Protein AF-A0A969WIR8-F1 (afdb_monomer)

Structure (mmCIF, N/CA/C/O backbone):
data_AF-A0A969WIR8-F1
#
_entry.id   AF-A0A969WIR8-F1
#
loop_
_atom_site.group_PDB
_atom_site.id
_atom_site.type_symbol
_atom_site.label_atom_id
_atom_site.label_alt_id
_atom_site.label_comp_id
_atom_site.label_asym_id
_atom_site.label_entity_id
_atom_site.label_seq_id
_atom_site.pdbx_PDB_ins_code
_atom_site.Cartn_x
_atom_site.Cartn_y
_atom_site.Cartn_z
_atom_site.occupancy
_atom_site.B_iso_or_equiv
_atom_site.auth_seq_id
_atom_site.auth_comp_id
_atom_site.auth_asym_id
_atom_site.auth_atom_id
_atom_site.pdbx_PDB_model_num
ATOM 1 N N . HIS A 1 1 ? 2.393 8.791 1.309 1.00 85.69 1 HIS A N 1
ATOM 2 C CA . HIS A 1 1 ? 1.625 7.700 1.920 1.00 85.69 1 HIS A CA 1
ATOM 3 C C . HIS A 1 1 ? 0.335 7.559 1.134 1.00 85.69 1 HIS A C 1
ATOM 5 O O . HIS A 1 1 ? -0.190 8.581 0.715 1.00 85.69 1 HIS A O 1
ATOM 11 N N . ASN A 1 2 ? -0.112 6.345 0.825 1.00 91.12 2 ASN A N 1
ATOM 12 C CA . ASN A 1 2 ? -1.286 6.126 -0.030 1.00 91.12 2 ASN A CA 1
ATOM 13 C C . ASN A 1 2 ? -1.937 4.773 0.275 1.00 91.12 2 ASN A C 1
ATOM 15 O O . ASN A 1 2 ? -1.289 3.880 0.815 1.00 91.12 2 ASN A O 1
ATOM 19 N N . THR A 1 3 ? -3.175 4.590 -0.171 1.00 94.44 3 THR A N 1
ATOM 20 C CA . THR A 1 3 ? -3.808 3.273 -0.280 1.00 94.44 3 THR A CA 1
ATOM 21 C C . THR A 1 3 ? -4.211 3.067 -1.734 1.00 94.44 3 THR A C 1
ATOM 23 O O . THR A 1 3 ? -4.996 3.840 -2.279 1.00 94.44 3 THR A O 1
ATOM 26 N N . LEU A 1 4 ? -3.624 2.061 -2.379 1.00 94.06 4 LEU A N 1
ATOM 27 C CA . LEU A 1 4 ? -3.939 1.637 -3.739 1.00 94.06 4 LEU A CA 1
ATOM 28 C C . LEU A 1 4 ? -4.683 0.309 -3.629 1.00 94.06 4 LEU A C 1
ATOM 30 O O . LEU A 1 4 ? -4.111 -0.670 -3.144 1.00 94.06 4 LEU A O 1
ATOM 34 N N . ALA A 1 5 ? -5.961 0.301 -3.999 1.00 93.69 5 ALA A N 1
ATOM 35 C CA . ALA A 1 5 ? -6.828 -0.844 -3.783 1.00 93.69 5 ALA A CA 1
ATOM 36 C C . ALA A 1 5 ? -7.790 -1.087 -4.950 1.00 93.69 5 ALA A C 1
ATOM 38 O O . ALA A 1 5 ? -8.203 -0.150 -5.632 1.00 93.69 5 ALA A O 1
ATOM 39 N N . ASP A 1 6 ? -8.161 -2.356 -5.135 1.00 89.06 6 ASP A N 1
ATOM 40 C CA . ASP A 1 6 ? -9.328 -2.791 -5.916 1.00 89.06 6 ASP A CA 1
ATOM 41 C C . ASP A 1 6 ? -9.350 -2.312 -7.384 1.00 89.06 6 ASP A C 1
ATOM 43 O O . ASP A 1 6 ? -10.395 -1.946 -7.930 1.00 89.06 6 ASP A O 1
ATOM 47 N N . ASP A 1 7 ? -8.201 -2.357 -8.072 1.00 82.25 7 ASP A N 1
ATOM 48 C CA . ASP A 1 7 ? -8.158 -2.083 -9.515 1.00 82.25 7 ASP A CA 1
ATOM 49 C C . ASP A 1 7 ? -8.877 -3.193 -10.300 1.00 82.25 7 ASP A C 1
ATOM 51 O O . ASP A 1 7 ? -8.514 -4.370 -10.271 1.00 82.25 7 ASP A O 1
ATOM 55 N N . THR A 1 8 ? -9.910 -2.807 -11.046 1.00 79.81 8 THR A N 1
ATOM 56 C CA . THR A 1 8 ? -10.736 -3.727 -11.846 1.00 79.81 8 THR A CA 1
ATOM 57 C C . THR A 1 8 ? -10.323 -3.778 -13.318 1.00 79.81 8 THR A C 1
ATOM 59 O O . THR A 1 8 ? -10.959 -4.465 -14.123 1.00 79.81 8 THR A O 1
ATOM 62 N N . GLN A 1 9 ? -9.262 -3.063 -13.701 1.00 80.12 9 GLN A N 1
ATOM 63 C CA . GLN A 1 9 ? -8.794 -3.004 -15.082 1.00 80.12 9 GLN A CA 1
ATOM 64 C C . GLN A 1 9 ? -8.071 -4.282 -15.529 1.00 80.12 9 GLN A C 1
ATOM 66 O O . GLN A 1 9 ? -7.663 -5.142 -14.743 1.00 80.12 9 GLN A O 1
ATOM 71 N N . SER A 1 10 ? -7.882 -4.415 -16.847 1.00 70.81 10 SER A N 1
ATOM 72 C CA . SER A 1 10 ? -7.111 -5.522 -17.412 1.00 70.81 10 SER A CA 1
ATOM 73 C C . SER A 1 10 ? -5.678 -5.489 -16.877 1.00 70.81 10 SER A C 1
ATOM 75 O O . SER A 1 10 ? -5.004 -4.476 -17.029 1.00 70.81 10 SER A O 1
ATOM 77 N N . GLN A 1 11 ? -5.212 -6.620 -16.337 1.00 76.88 11 GLN A N 1
ATOM 78 C CA . GLN A 1 11 ? -3.942 -6.824 -15.613 1.00 76.88 11 GLN A CA 1
ATOM 79 C C . GLN A 1 11 ? -3.954 -6.502 -14.112 1.00 76.88 11 GLN A C 1
ATOM 81 O O . GLN A 1 11 ? -2.985 -6.902 -13.467 1.00 76.88 11 GLN A O 1
ATOM 86 N N . ASN A 1 12 ? -5.001 -5.857 -13.570 1.00 87.56 12 ASN A N 1
ATOM 87 C CA . ASN A 1 12 ? -5.172 -5.529 -12.144 1.00 87.56 12 ASN A CA 1
ATOM 88 C C . ASN A 1 12 ? -3.827 -5.179 -11.472 1.00 87.56 12 ASN A C 1
ATOM 90 O O . ASN A 1 12 ? -3.257 -5.972 -10.711 1.00 87.56 12 ASN A O 1
ATOM 94 N N . THR A 1 13 ? -3.258 -4.049 -11.897 1.00 87.88 13 THR A N 1
ATOM 95 C CA . THR A 1 13 ? -1.917 -3.604 -11.502 1.00 87.88 13 THR A CA 1
ATOM 96 C C . THR A 1 13 ? -2.033 -2.292 -10.750 1.00 87.88 13 THR A C 1
ATOM 98 O O . THR A 1 13 ? -2.471 -1.304 -11.327 1.00 87.88 13 THR A O 1
ATOM 101 N N . ALA A 1 14 ? -1.604 -2.270 -9.490 1.00 89.25 14 ALA A N 1
ATOM 102 C CA . ALA A 1 14 ? -1.762 -1.094 -8.639 1.00 89.25 14 ALA A CA 1
ATOM 103 C C . ALA A 1 14 ? -0.875 0.074 -9.087 1.00 89.25 14 ALA A C 1
ATOM 105 O O . ALA A 1 14 ? -1.323 1.214 -9.181 1.00 89.25 14 ALA A O 1
ATOM 106 N N . LEU A 1 15 ? 0.402 -0.214 -9.361 1.00 86.69 15 LEU A N 1
ATOM 107 C CA . LEU A 1 15 ? 1.375 0.778 -9.793 1.00 86.69 15 LEU A CA 1
ATOM 108 C C . LEU A 1 15 ? 2.174 0.256 -10.982 1.00 86.69 15 LEU A C 1
ATOM 110 O O . LEU A 1 15 ? 2.850 -0.770 -10.901 1.00 86.69 15 LEU A O 1
ATOM 114 N N . TYR A 1 16 ? 2.120 1.007 -12.079 1.00 85.12 16 TYR A N 1
ATOM 115 C CA . TYR A 1 16 ? 2.908 0.770 -13.279 1.00 85.12 16 TYR A CA 1
ATOM 116 C C . TYR A 1 16 ? 3.874 1.936 -13.485 1.00 85.12 16 TYR A C 1
ATOM 118 O O . TYR A 1 16 ? 3.453 3.071 -13.700 1.00 85.12 16 TYR A O 1
ATOM 126 N N . TYR A 1 17 ? 5.168 1.648 -13.403 1.00 78.94 17 TYR A N 1
ATOM 127 C CA . TYR A 1 17 ? 6.230 2.612 -13.637 1.00 78.94 17 TYR A CA 1
ATOM 128 C C . TYR A 1 17 ? 6.978 2.254 -14.919 1.00 78.94 17 TYR A C 1
ATOM 130 O O . TYR A 1 17 ? 7.533 1.162 -15.050 1.00 78.94 17 TYR A O 1
ATOM 138 N N . ASP A 1 18 ? 6.971 3.187 -15.864 1.00 78.88 18 ASP A N 1
ATOM 139 C CA . ASP A 1 18 ? 7.599 3.068 -17.174 1.00 78.88 18 ASP A CA 1
ATOM 140 C C . ASP A 1 18 ? 8.363 4.360 -17.428 1.00 78.88 18 ASP A C 1
ATOM 142 O O . ASP A 1 18 ? 7.789 5.450 -17.428 1.00 78.88 18 ASP A O 1
ATOM 146 N N . GLY A 1 19 ? 9.677 4.240 -17.543 1.00 68.38 19 GLY A N 1
ATOM 147 C CA . GLY A 1 19 ? 10.575 5.361 -17.748 1.00 68.38 19 GLY A CA 1
ATOM 148 C C . GLY A 1 19 ? 11.649 4.959 -18.740 1.00 68.38 19 GLY A C 1
ATOM 149 O O . GLY A 1 19 ? 12.018 3.788 -18.846 1.00 68.38 19 GLY A O 1
ATOM 150 N N . THR A 1 20 ? 12.109 5.933 -19.516 1.00 64.69 20 THR A N 1
ATOM 151 C CA . THR A 1 20 ? 12.983 5.697 -20.673 1.00 64.69 20 THR A CA 1
ATOM 152 C C . THR A 1 20 ? 14.369 6.311 -20.506 1.00 64.69 20 THR A C 1
ATOM 154 O O . THR A 1 20 ? 15.200 6.170 -21.403 1.00 64.69 20 THR A O 1
ATOM 157 N N . SER A 1 21 ? 14.614 7.023 -19.400 1.00 67.81 21 SER A N 1
ATOM 158 C CA . SER A 1 21 ? 15.830 7.805 -19.184 1.00 67.81 21 SER A CA 1
ATOM 159 C C . SER A 1 21 ? 16.593 7.340 -17.946 1.00 67.81 21 SER A C 1
ATOM 161 O O . SER A 1 21 ? 16.016 7.042 -16.899 1.00 67.81 21 SER A O 1
ATOM 163 N N . ALA A 1 22 ? 17.922 7.329 -18.051 1.00 65.06 22 ALA A N 1
ATOM 164 C CA . ALA A 1 22 ? 18.796 7.168 -16.897 1.00 65.06 22 ALA A CA 1
ATOM 165 C C . ALA A 1 22 ? 18.686 8.414 -16.001 1.00 65.06 22 ALA A C 1
ATOM 167 O O . ALA A 1 22 ? 18.952 9.524 -16.463 1.00 65.06 22 ALA A O 1
ATOM 168 N N . GLY A 1 23 ? 18.295 8.221 -14.739 1.00 64.88 23 GLY A N 1
ATOM 169 C CA . GLY A 1 23 ? 18.111 9.294 -13.752 1.00 64.88 23 GLY A CA 1
ATOM 170 C C . GLY A 1 23 ? 16.662 9.572 -13.344 1.00 64.88 23 GLY A C 1
ATOM 171 O O . GLY A 1 23 ? 16.451 10.390 -12.454 1.00 64.88 23 GLY A O 1
ATOM 172 N N . ASP A 1 24 ? 15.674 8.897 -13.940 1.00 71.19 24 ASP A N 1
ATOM 173 C CA . ASP A 1 24 ? 14.314 8.933 -13.402 1.00 71.19 24 ASP A CA 1
ATOM 174 C C . ASP A 1 24 ? 14.285 8.164 -12.064 1.00 71.19 24 ASP A C 1
ATOM 176 O O . ASP A 1 24 ? 14.683 6.995 -12.011 1.00 71.19 24 ASP A O 1
ATOM 180 N N . GLU A 1 25 ? 13.827 8.821 -10.994 1.00 74.69 25 GLU A N 1
ATOM 181 C CA . GLU A 1 25 ? 13.675 8.227 -9.660 1.00 74.69 25 GLU A CA 1
ATOM 182 C C . GLU A 1 25 ? 12.199 8.190 -9.245 1.00 74.69 25 GLU A C 1
ATOM 184 O O . GLU A 1 25 ? 11.511 9.213 -9.238 1.00 74.69 25 GLU A O 1
ATOM 189 N N . LEU A 1 26 ? 11.709 7.008 -8.871 1.00 75.88 26 LEU A N 1
ATOM 190 C CA . LEU A 1 26 ? 10.399 6.830 -8.248 1.00 75.88 26 LEU A CA 1
ATOM 191 C C . LEU A 1 26 ? 10.578 6.560 -6.754 1.00 75.88 26 LEU A C 1
ATOM 193 O O . LEU A 1 26 ? 11.193 5.565 -6.392 1.00 75.88 26 LEU A O 1
ATOM 197 N N . PHE A 1 27 ? 9.982 7.383 -5.892 1.00 78.12 27 PHE A N 1
ATOM 198 C CA . PHE A 1 27 ? 9.933 7.137 -4.449 1.00 78.12 27 PHE A CA 1
ATOM 199 C C . PHE A 1 27 ? 8.526 6.719 -4.026 1.00 78.12 27 PHE A C 1
ATOM 201 O O . PHE A 1 27 ? 7.562 7.458 -4.223 1.00 78.12 27 PHE A O 1
ATOM 208 N N . ILE A 1 28 ? 8.417 5.545 -3.411 1.00 81.06 28 ILE A N 1
ATOM 209 C CA . ILE A 1 28 ? 7.187 4.996 -2.844 1.00 81.06 28 ILE A CA 1
ATOM 210 C C . ILE A 1 28 ? 7.423 4.798 -1.345 1.00 81.06 28 ILE A C 1
ATOM 212 O O . ILE A 1 28 ? 8.412 4.205 -0.931 1.00 81.06 28 ILE A O 1
ATOM 216 N N . GLY A 1 29 ? 6.527 5.307 -0.510 1.00 83.12 29 GLY A N 1
ATOM 217 C CA . GLY A 1 29 ? 6.680 5.245 0.942 1.00 83.12 29 GLY A CA 1
ATOM 218 C C . GLY A 1 29 ? 5.333 5.140 1.639 1.00 83.12 29 GLY A C 1
ATOM 219 O O . GLY A 1 29 ? 4.386 5.806 1.201 1.00 83.12 29 GLY A O 1
ATOM 220 N N . ASN A 1 30 ? 5.249 4.346 2.712 1.00 87.38 30 ASN A N 1
ATOM 221 C CA . ASN A 1 30 ? 4.061 4.234 3.574 1.00 87.38 30 ASN A CA 1
ATOM 222 C C . ASN A 1 30 ? 2.787 4.019 2.747 1.00 87.38 30 ASN A C 1
ATOM 224 O O . ASN A 1 30 ? 1.884 4.857 2.734 1.00 87.38 30 ASN A O 1
ATOM 228 N N . THR A 1 31 ? 2.780 2.964 1.930 1.00 90.94 31 THR A N 1
ATOM 229 C CA . THR A 1 31 ? 1.697 2.705 0.972 1.00 90.94 31 THR A CA 1
ATOM 230 C C . THR A 1 31 ? 1.138 1.296 1.122 1.00 90.94 31 THR A C 1
ATOM 232 O O . THR A 1 31 ? 1.897 0.325 1.116 1.00 90.94 31 THR A O 1
ATOM 235 N N . ILE A 1 32 ? -0.189 1.192 1.219 1.00 94.94 32 ILE A N 1
ATOM 236 C CA . ILE A 1 32 ? -0.907 -0.083 1.149 1.00 94.94 32 ILE A CA 1
ATOM 237 C C . ILE A 1 32 ? -1.217 -0.403 -0.315 1.00 94.94 32 ILE A C 1
ATOM 239 O O . ILE A 1 32 ? -1.707 0.451 -1.053 1.00 94.94 32 ILE A O 1
ATOM 243 N N . PHE A 1 33 ? -0.980 -1.651 -0.701 1.00 94.31 33 PHE A N 1
ATOM 244 C CA . PHE A 1 33 ? -1.402 -2.269 -1.951 1.00 94.31 33 PHE A CA 1
ATOM 245 C C . PHE A 1 33 ? -2.392 -3.391 -1.627 1.00 94.31 33 PHE A C 1
ATOM 247 O O . PHE A 1 33 ? -1.997 -4.403 -1.042 1.00 94.31 33 PHE A O 1
ATOM 254 N N . ALA A 1 34 ? -3.663 -3.233 -1.995 1.00 95.94 34 ALA A N 1
ATOM 255 C CA . ALA A 1 34 ? -4.721 -4.171 -1.633 1.00 95.94 34 ALA A CA 1
ATOM 256 C C . ALA A 1 34 ? -5.488 -4.722 -2.846 1.00 95.94 34 ALA A C 1
ATOM 258 O O . ALA A 1 34 ? -5.919 -3.979 -3.717 1.00 95.94 34 ALA A O 1
ATOM 259 N N . ASN A 1 35 ? -5.726 -6.035 -2.870 1.00 94.50 35 ASN A N 1
ATOM 260 C CA . ASN A 1 35 ? -6.600 -6.700 -3.848 1.00 94.50 35 ASN A CA 1
ATOM 261 C C . ASN A 1 35 ? -6.146 -6.557 -5.314 1.00 94.50 35 ASN A C 1
ATOM 263 O O . ASN A 1 35 ? -6.961 -6.383 -6.226 1.00 94.50 35 ASN A O 1
ATOM 267 N N . HIS A 1 36 ? -4.839 -6.691 -5.549 1.00 91.75 36 HIS A N 1
ATOM 268 C CA . HIS A 1 36 ? -4.253 -6.601 -6.885 1.00 91.75 36 HIS A CA 1
ATOM 269 C C . HIS A 1 36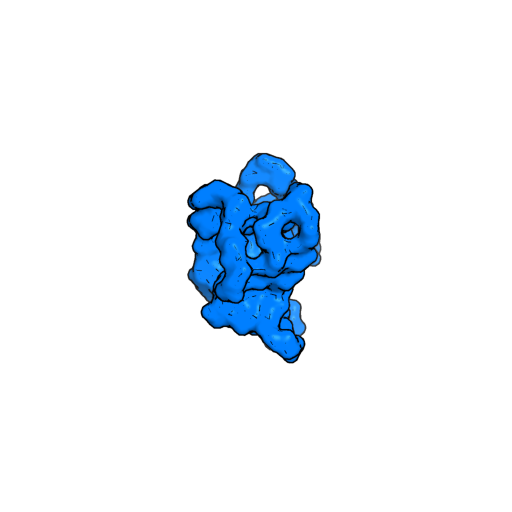 ? -3.713 -7.932 -7.412 1.00 91.75 36 HIS A C 1
ATOM 271 O O . HIS A 1 36 ? -3.247 -8.791 -6.668 1.00 91.75 36 HIS A O 1
ATOM 277 N N . VAL A 1 37 ? -3.688 -8.115 -8.732 1.00 90.12 37 VAL A N 1
ATOM 278 C CA . VAL A 1 37 ? -2.889 -9.213 -9.302 1.00 90.12 37 VAL A CA 1
ATOM 279 C C . VAL A 1 37 ? -1.416 -8.833 -9.239 1.00 90.12 37 VAL A C 1
ATOM 281 O O . VAL A 1 37 ? -0.596 -9.646 -8.828 1.00 90.12 37 VAL A O 1
ATOM 284 N N . ASN A 1 38 ? -1.077 -7.594 -9.590 1.00 86.75 38 ASN A N 1
ATOM 285 C CA . ASN A 1 38 ? 0.283 -7.078 -9.512 1.00 86.75 38 ASN A CA 1
ATOM 286 C C . ASN A 1 38 ? 0.311 -5.831 -8.621 1.00 86.75 38 ASN A C 1
ATOM 288 O O . ASN A 1 38 ? -0.401 -4.869 -8.889 1.00 86.75 38 ASN A O 1
ATOM 292 N N . GLY A 1 39 ? 1.134 -5.829 -7.576 1.00 86.38 39 GLY A N 1
ATOM 293 C CA . GLY A 1 39 ? 1.330 -4.653 -6.732 1.00 86.38 39 GLY A CA 1
ATOM 294 C C . GLY A 1 39 ? 2.109 -3.596 -7.500 1.00 86.38 39 GLY A C 1
ATOM 295 O O . GLY A 1 39 ? 1.550 -2.608 -7.971 1.00 86.38 39 GLY A O 1
ATOM 296 N N . ILE A 1 40 ? 3.402 -3.848 -7.695 1.00 82.38 40 ILE A N 1
ATOM 297 C CA . ILE A 1 40 ? 4.282 -2.942 -8.429 1.00 82.38 40 ILE A CA 1
ATOM 298 C C . ILE A 1 40 ? 4.799 -3.624 -9.694 1.00 82.38 40 ILE A C 1
ATOM 300 O O . ILE A 1 40 ? 5.330 -4.739 -9.669 1.00 82.38 40 ILE A O 1
ATOM 304 N N . ARG A 1 41 ? 4.694 -2.914 -10.816 1.00 80.31 41 ARG A N 1
ATOM 305 C CA . ARG A 1 41 ? 5.325 -3.277 -12.080 1.00 80.31 41 ARG A CA 1
ATOM 306 C C . ARG A 1 41 ? 6.247 -2.155 -12.528 1.00 80.31 41 ARG A C 1
ATOM 308 O O . ARG A 1 41 ? 5.787 -1.080 -12.896 1.00 80.31 41 ARG A O 1
ATOM 315 N N . ASN A 1 42 ? 7.545 -2.429 -12.515 1.00 74.50 42 ASN A N 1
ATOM 316 C CA . ASN A 1 42 ? 8.568 -1.510 -12.993 1.00 74.50 42 ASN A CA 1
ATOM 317 C C . ASN A 1 42 ? 9.150 -2.031 -14.315 1.00 74.50 42 ASN A C 1
ATOM 319 O O . ASN A 1 42 ? 9.819 -3.063 -14.337 1.00 74.50 42 ASN A O 1
ATOM 323 N N . ASN A 1 43 ? 8.881 -1.314 -15.403 1.00 75.94 43 ASN A N 1
ATOM 324 C CA . ASN A 1 43 ? 9.421 -1.577 -16.737 1.00 75.94 43 ASN A CA 1
ATOM 325 C C . ASN A 1 43 ? 10.576 -0.624 -17.103 1.00 75.94 43 ASN A C 1
ATOM 327 O O . ASN A 1 43 ? 11.115 -0.715 -18.205 1.00 75.94 43 ASN A O 1
ATOM 331 N N . ASN A 1 44 ? 10.983 0.273 -16.199 1.00 68.69 44 ASN A N 1
ATOM 332 C CA . ASN A 1 44 ? 12.144 1.127 -16.397 1.00 68.69 44 ASN A CA 1
ATOM 333 C C . ASN A 1 44 ? 13.433 0.331 -16.130 1.00 68.69 44 ASN A C 1
ATOM 335 O O . ASN A 1 44 ? 13.760 -0.000 -14.992 1.00 68.69 44 ASN A O 1
ATOM 339 N N . PHE A 1 45 ? 14.183 0.040 -17.192 1.00 65.88 45 PHE A N 1
ATOM 340 C CA . PHE A 1 45 ? 15.458 -0.685 -17.118 1.00 65.88 45 PHE A CA 1
ATOM 341 C C . PHE A 1 45 ? 16.652 0.215 -16.754 1.00 65.88 45 PHE A C 1
ATOM 343 O O . PHE A 1 45 ? 17.765 -0.284 -16.585 1.00 65.88 45 PHE A O 1
ATOM 350 N N . THR A 1 46 ? 16.447 1.535 -16.682 1.00 66.00 46 THR A N 1
ATOM 351 C CA . THR A 1 46 ? 17.519 2.539 -16.545 1.00 66.00 46 THR A CA 1
ATOM 352 C C . THR A 1 46 ? 17.352 3.508 -15.371 1.00 66.00 46 THR A C 1
ATOM 354 O O . THR A 1 46 ? 18.330 4.142 -14.981 1.00 66.00 46 THR A O 1
ATOM 357 N N . GLY A 1 47 ? 16.145 3.641 -14.823 1.00 62.19 47 GLY A N 1
ATOM 358 C CA . GLY A 1 47 ? 15.827 4.470 -13.659 1.00 62.19 47 GLY A CA 1
ATOM 359 C C . GLY A 1 47 ? 15.837 3.684 -12.349 1.00 62.19 47 GLY A C 1
ATOM 360 O O . GLY A 1 47 ? 15.829 2.451 -12.340 1.00 62.19 47 GLY A O 1
ATOM 361 N N . MET A 1 48 ? 15.851 4.412 -11.234 1.00 65.75 48 MET A N 1
ATOM 362 C CA . MET A 1 48 ? 15.825 3.837 -9.889 1.00 65.75 48 MET A CA 1
ATOM 363 C C . MET A 1 48 ? 14.415 3.946 -9.309 1.00 65.75 48 MET A C 1
ATOM 365 O O . MET A 1 48 ? 13.726 4.948 -9.470 1.00 65.75 48 MET A O 1
ATOM 369 N N . ALA A 1 49 ? 13.974 2.903 -8.617 1.00 70.38 49 ALA A N 1
ATOM 370 C CA . ALA A 1 49 ? 12.812 2.986 -7.748 1.00 70.38 49 ALA A CA 1
ATOM 371 C C . ALA A 1 49 ? 13.289 2.769 -6.310 1.00 70.38 49 ALA A C 1
ATOM 373 O O . ALA A 1 49 ? 14.172 1.946 -6.065 1.00 70.38 49 ALA A O 1
ATOM 374 N N . HIS A 1 50 ? 12.691 3.507 -5.388 1.00 73.19 50 HIS A N 1
ATOM 375 C CA . HIS A 1 50 ? 12.852 3.443 -3.945 1.00 73.19 50 HIS A CA 1
ATOM 376 C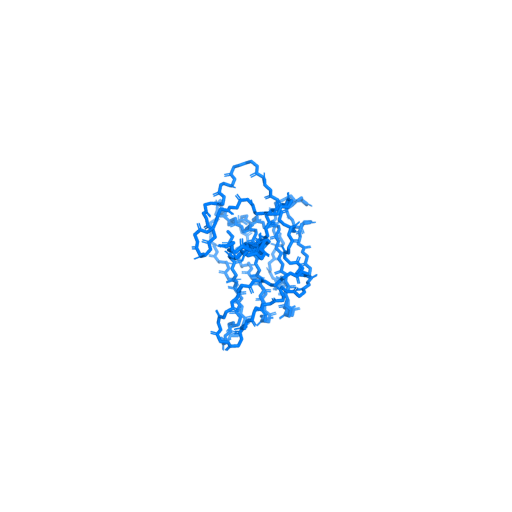 C . HIS A 1 50 ? 11.478 3.155 -3.362 1.00 73.19 50 HIS A C 1
ATOM 378 O O . HIS A 1 50 ? 10.482 3.733 -3.798 1.00 73.19 50 HIS A O 1
ATOM 384 N N . ALA A 1 51 ? 11.395 2.233 -2.420 1.00 75.69 51 ALA A N 1
ATOM 385 C CA . ALA A 1 51 ? 10.129 1.738 -1.924 1.00 75.69 51 ALA A CA 1
ATOM 386 C C . ALA A 1 51 ? 10.298 1.300 -0.478 1.00 75.69 51 ALA A C 1
ATOM 388 O O . ALA A 1 51 ? 10.982 0.314 -0.234 1.00 75.69 51 ALA A O 1
ATOM 389 N N . ARG A 1 52 ? 9.646 1.994 0.459 1.00 78.81 52 ARG A N 1
ATOM 390 C CA . ARG A 1 52 ? 9.785 1.773 1.909 1.00 78.81 52 ARG A CA 1
ATOM 391 C C . ARG A 1 52 ? 8.436 1.651 2.587 1.00 78.81 52 ARG A C 1
ATOM 393 O O . ARG A 1 52 ? 7.513 2.375 2.226 1.00 78.81 52 ARG A O 1
ATOM 400 N N . HIS A 1 53 ? 8.357 0.819 3.622 1.00 83.94 53 HIS A N 1
ATOM 401 C CA . HIS A 1 53 ? 7.172 0.672 4.474 1.00 83.94 53 HIS A CA 1
ATOM 402 C C . HIS A 1 53 ? 5.922 0.444 3.622 1.00 83.94 53 HIS A C 1
ATOM 404 O O . HIS A 1 53 ? 5.017 1.275 3.543 1.00 83.94 53 HIS A O 1
ATOM 410 N N . LEU A 1 54 ? 5.943 -0.656 2.872 1.00 89.06 54 LEU A N 1
ATOM 411 C CA . LEU A 1 54 ? 4.832 -1.062 2.025 1.00 89.06 54 LEU A CA 1
ATOM 412 C C . LEU A 1 54 ? 4.077 -2.196 2.701 1.00 89.06 54 LEU A C 1
ATOM 414 O O . LEU A 1 54 ? 4.699 -3.094 3.266 1.00 89.06 54 LEU A O 1
ATOM 418 N N . LEU A 1 55 ? 2.754 -2.179 2.591 1.00 93.31 55 LEU A N 1
ATOM 419 C CA . LEU A 1 55 ? 1.905 -3.284 3.017 1.00 93.31 55 LEU A CA 1
ATOM 420 C C . LEU A 1 55 ? 1.228 -3.888 1.793 1.00 93.31 55 LEU A C 1
ATOM 422 O O . LEU A 1 55 ? 0.522 -3.185 1.075 1.00 93.31 55 LEU A O 1
ATOM 426 N N . PHE A 1 56 ? 1.400 -5.190 1.580 1.00 93.88 56 PHE A N 1
ATOM 427 C CA . PHE A 1 56 ? 0.666 -5.930 0.556 1.00 93.88 56 PHE A CA 1
ATOM 428 C C . PHE A 1 56 ? -0.419 -6.800 1.193 1.00 93.88 56 PHE A C 1
ATOM 430 O O . PHE A 1 56 ? -0.160 -7.595 2.100 1.00 93.88 56 PHE A O 1
ATOM 437 N N . TYR A 1 57 ? -1.640 -6.675 0.679 1.00 96.25 57 TYR A N 1
ATOM 438 C CA . TYR A 1 57 ? -2.788 -7.467 1.093 1.00 96.25 57 TYR A CA 1
ATOM 439 C C . TYR A 1 57 ? -3.521 -8.023 -0.117 1.00 96.25 57 TYR A C 1
ATOM 441 O O . TYR A 1 57 ? -3.978 -7.269 -0.969 1.00 96.25 57 TYR A O 1
ATOM 449 N N . ASN A 1 58 ? -3.653 -9.348 -0.196 1.00 94.88 58 ASN A N 1
ATOM 450 C CA . ASN A 1 58 ? -4.291 -10.005 -1.339 1.00 94.88 58 ASN A CA 1
ATOM 451 C C . ASN A 1 58 ? -3.681 -9.544 -2.684 1.00 94.88 58 ASN A C 1
ATOM 453 O O . ASN A 1 58 ? -4.391 -9.176 -3.620 1.00 94.88 58 ASN A O 1
ATOM 457 N N . VAL A 1 59 ? -2.344 -9.521 -2.745 1.00 91.12 59 VAL A N 1
ATOM 458 C CA . VAL A 1 59 ? -1.581 -9.201 -3.953 1.00 91.12 59 VAL A CA 1
ATOM 459 C C . VAL A 1 59 ? -0.887 -10.459 -4.463 1.00 91.12 59 VAL A C 1
ATOM 461 O O . VAL A 1 59 ? -0.112 -11.065 -3.732 1.00 91.12 59 VAL A O 1
ATOM 464 N N . THR A 1 60 ? -1.169 -10.882 -5.701 1.00 89.75 60 THR A N 1
ATOM 465 C CA . THR A 1 60 ? -0.611 -12.148 -6.233 1.00 89.75 60 THR A CA 1
ATOM 466 C C . THR A 1 60 ? 0.882 -12.028 -6.542 1.00 89.75 60 THR A C 1
ATOM 468 O O . THR A 1 60 ? 1.665 -12.903 -6.185 1.00 89.75 60 THR A O 1
ATOM 471 N N . ASN A 1 61 ? 1.274 -10.934 -7.193 1.00 85.56 61 ASN A N 1
ATOM 472 C CA . ASN A 1 61 ? 2.655 -10.594 -7.500 1.00 85.56 61 ASN A CA 1
ATOM 473 C C . ASN A 1 61 ? 2.962 -9.231 -6.878 1.00 85.56 61 ASN A C 1
ATOM 475 O O . ASN A 1 61 ? 2.682 -8.194 -7.477 1.00 85.56 61 ASN A O 1
ATOM 479 N N . GLU A 1 62 ? 3.532 -9.217 -5.676 1.00 82.44 62 GLU A N 1
ATOM 480 C CA . GLU A 1 62 ? 3.952 -7.976 -5.001 1.00 82.44 62 GLU A CA 1
ATOM 481 C C . GLU A 1 62 ? 4.907 -7.165 -5.896 1.00 82.44 62 GLU A C 1
ATOM 483 O O . GLU A 1 62 ? 4.790 -5.943 -6.005 1.00 82.44 62 GLU A O 1
ATOM 488 N N . GLN A 1 63 ? 5.762 -7.877 -6.643 1.00 76.81 63 GLN A N 1
ATOM 489 C CA . GLN A 1 63 ? 6.563 -7.365 -7.755 1.00 76.81 63 GLN A CA 1
ATOM 490 C C . GLN A 1 63 ? 6.410 -8.273 -8.989 1.00 76.81 63 GLN A C 1
ATOM 492 O O . GLN A 1 63 ? 6.690 -9.471 -8.919 1.00 76.81 63 GLN A O 1
ATOM 497 N N . ALA A 1 64 ? 5.995 -7.736 -10.140 1.00 57.44 64 ALA A N 1
ATOM 498 C CA . ALA A 1 64 ? 5.885 -8.523 -11.378 1.00 57.44 64 ALA A CA 1
ATOM 499 C C . ALA A 1 64 ? 7.250 -8.727 -12.085 1.00 57.44 64 ALA A C 1
ATOM 501 O O . ALA A 1 64 ? 8.054 -7.799 -12.194 1.00 57.44 64 ALA A O 1
ATOM 502 N N . ALA A 1 65 ? 7.506 -9.939 -12.606 1.00 46.28 65 ALA A N 1
ATOM 503 C CA . ALA A 1 65 ? 8.762 -10.324 -13.271 1.00 46.28 65 ALA A CA 1
ATOM 504 C C . ALA A 1 65 ? 9.029 -9.559 -14.589 1.00 46.28 65 ALA A C 1
ATOM 506 O O . ALA A 1 65 ? 8.113 -9.305 -15.369 1.00 46.28 65 ALA A O 1
ATOM 507 N N . GLY A 1 66 ? 10.303 -9.237 -14.853 1.00 48.28 66 GLY A N 1
ATOM 508 C CA . GLY A 1 66 ? 10.757 -8.389 -15.973 1.00 48.28 66 GLY A CA 1
ATOM 509 C C . GLY A 1 66 ? 11.323 -7.042 -15.513 1.00 48.28 66 GLY A C 1
ATOM 510 O O . GLY A 1 66 ? 12.130 -6.443 -16.217 1.00 48.28 66 GLY A O 1
ATOM 511 N N . SER A 1 67 ? 10.986 -6.637 -14.288 1.00 48.56 67 SER A N 1
ATOM 512 C CA . SER A 1 67 ? 11.702 -5.613 -13.537 1.00 48.56 67 SER A CA 1
ATOM 513 C C . SER A 1 67 ? 13.094 -6.145 -13.209 1.00 48.56 67 SER A C 1
ATOM 515 O O . SER A 1 67 ? 13.240 -7.124 -12.475 1.00 48.56 67 SER A O 1
ATOM 517 N N . THR A 1 68 ? 14.142 -5.499 -13.715 1.00 44.72 68 THR A N 1
ATOM 518 C CA . THR A 1 68 ? 15.394 -5.472 -12.958 1.00 44.72 68 THR A CA 1
ATO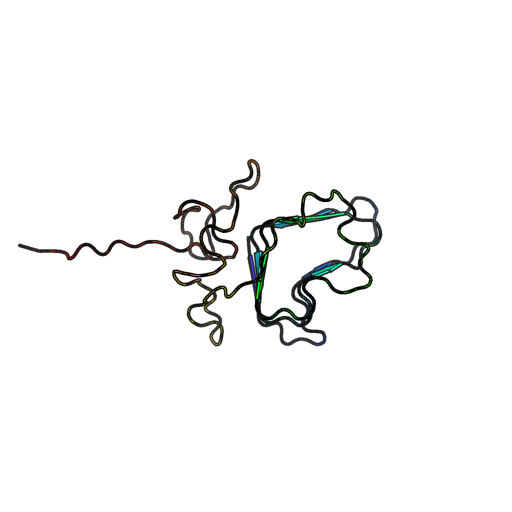M 519 C C . THR A 1 68 ? 15.022 -4.877 -11.609 1.00 44.72 68 THR A C 1
ATOM 521 O O . THR A 1 68 ? 14.616 -3.717 -11.547 1.00 44.72 68 THR A O 1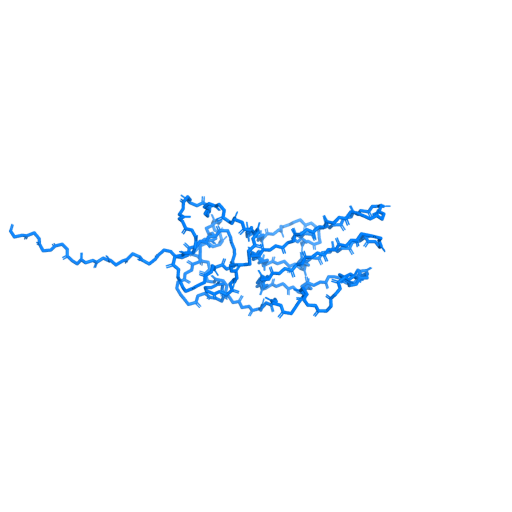
ATOM 524 N N . ALA A 1 69 ? 15.000 -5.725 -10.580 1.00 47.72 69 ALA A N 1
ATOM 525 C CA . ALA A 1 69 ? 14.698 -5.375 -9.199 1.00 47.72 69 ALA A CA 1
ATOM 526 C C . ALA A 1 69 ? 15.273 -4.005 -8.876 1.00 47.72 69 ALA A C 1
ATOM 528 O O . ALA A 1 69 ? 16.451 -3.854 -9.180 1.00 47.72 69 ALA A O 1
ATOM 529 N N . PHE A 1 70 ? 14.471 -3.084 -8.313 1.00 57.31 70 PHE A N 1
ATOM 530 C CA . PHE A 1 70 ? 14.882 -1.839 -7.636 1.00 57.31 70 PHE A CA 1
ATOM 531 C C . PHE A 1 70 ? 16.416 -1.704 -7.578 1.00 57.31 70 PHE A C 1
ATOM 533 O O . PHE A 1 70 ? 17.014 -2.095 -6.569 1.00 57.31 70 PHE A O 1
ATOM 540 N N . PRO A 1 71 ? 17.096 -1.321 -8.682 1.00 42.25 71 PRO A N 1
ATOM 541 C CA . PRO A 1 71 ? 18.522 -1.594 -8.785 1.00 42.25 71 PRO A CA 1
ATOM 542 C C . PRO A 1 71 ? 19.221 -0.436 -8.092 1.00 42.25 71 PRO A C 1
ATOM 544 O O . PRO A 1 71 ? 19.598 0.550 -8.710 1.00 42.25 71 PRO A O 1
ATOM 547 N N . GLY A 1 72 ? 19.277 -0.514 -6.764 1.00 41.72 72 GLY A N 1
ATOM 548 C CA . GLY A 1 72 ? 19.533 0.649 -5.930 1.00 41.72 72 GLY A CA 1
ATOM 549 C C . GLY A 1 72 ? 19.425 0.335 -4.447 1.00 41.72 72 GLY A C 1
ATOM 550 O O . GLY A 1 72 ? 18.470 0.731 -3.800 1.00 41.72 72 GLY A O 1
ATOM 551 N N . ALA A 1 73 ? 20.449 -0.347 -3.938 1.00 38.03 73 ALA A N 1
ATOM 552 C CA . ALA A 1 73 ? 20.696 -0.702 -2.540 1.00 38.03 73 ALA A CA 1
ATOM 553 C C . ALA A 1 73 ? 19.752 -1.758 -1.905 1.00 38.03 73 ALA A C 1
ATOM 555 O O . ALA A 1 73 ? 18.537 -1.589 -1.859 1.00 38.03 73 ALA A O 1
ATOM 556 N N . PRO A 1 74 ? 20.309 -2.824 -1.296 1.00 40.22 74 PRO A N 1
ATOM 557 C CA . PRO A 1 74 ? 19.555 -3.859 -0.578 1.00 40.22 74 PRO A CA 1
ATOM 558 C C . PRO A 1 74 ? 18.873 -3.375 0.723 1.00 40.22 74 PRO A C 1
ATOM 560 O O . PRO A 1 74 ? 18.462 -4.206 1.523 1.00 40.22 74 PRO A O 1
ATOM 563 N N . SER A 1 75 ? 18.767 -2.062 0.962 1.00 45.41 75 SER A N 1
ATOM 564 C CA . SER A 1 75 ? 18.206 -1.474 2.188 1.00 45.41 75 SER A CA 1
ATOM 565 C C . SER A 1 75 ? 16.831 -0.821 2.018 1.00 45.41 75 SER A C 1
ATOM 567 O O . SER A 1 75 ? 16.262 -0.381 3.009 1.00 45.41 75 SER A O 1
ATOM 569 N N . ASP A 1 76 ? 16.30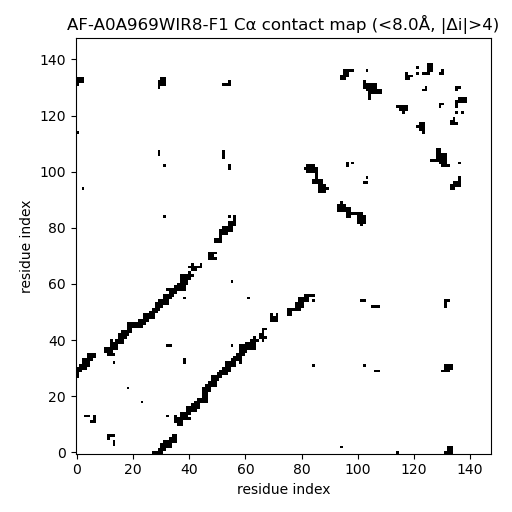2 -0.713 0.796 1.00 53.69 76 ASP A N 1
ATOM 570 C CA . ASP A 1 76 ? 15.004 -0.063 0.548 1.00 53.69 76 ASP A CA 1
ATOM 571 C C . ASP A 1 76 ? 13.845 -1.080 0.652 1.00 53.69 76 ASP A C 1
ATOM 573 O O . ASP A 1 76 ? 12.864 -0.864 1.355 1.00 53.69 76 ASP A O 1
ATOM 577 N N . THR A 1 77 ? 14.017 -2.279 0.086 1.00 52.44 77 THR A N 1
ATOM 578 C CA . THR A 1 77 ? 12.981 -3.329 0.016 1.00 52.44 77 THR A CA 1
ATOM 579 C C . THR A 1 77 ? 12.801 -4.167 1.291 1.00 52.44 77 THR A C 1
ATOM 581 O O . THR A 1 77 ? 11.908 -5.009 1.346 1.00 52.44 77 THR A O 1
ATOM 584 N N . THR A 1 78 ? 13.613 -3.967 2.336 1.00 56.09 78 THR A N 1
ATOM 585 C CA . THR A 1 78 ? 13.584 -4.784 3.572 1.00 56.09 78 THR A CA 1
ATOM 586 C C . THR A 1 78 ? 12.518 -4.362 4.587 1.00 56.09 78 THR A C 1
ATOM 588 O O . THR A 1 78 ? 12.452 -4.937 5.668 1.00 56.09 78 THR A O 1
ATOM 591 N N . THR A 1 79 ? 11.705 -3.353 4.268 1.00 69.25 79 THR A N 1
ATOM 592 C CA . THR A 1 79 ? 10.664 -2.802 5.161 1.00 69.25 79 THR A CA 1
ATOM 593 C C . THR A 1 79 ? 9.246 -3.131 4.700 1.00 69.25 79 THR A C 1
ATOM 595 O O . THR A 1 79 ? 8.280 -2.569 5.208 1.00 69.25 79 THR A O 1
ATOM 598 N N . TRP A 1 80 ? 9.096 -4.002 3.701 1.00 82.62 80 TRP A N 1
ATOM 599 C CA . TRP A 1 80 ? 7.779 -4.380 3.208 1.00 82.62 80 TRP A CA 1
ATOM 600 C C . TRP A 1 80 ? 7.230 -5.529 4.028 1.00 82.62 80 TRP A C 1
ATOM 602 O O . TRP A 1 80 ? 7.953 -6.461 4.386 1.00 82.62 80 TRP A O 1
ATOM 612 N N . ILE A 1 81 ? 5.936 -5.465 4.291 1.00 89.88 81 ILE A N 1
ATOM 613 C CA . ILE A 1 81 ? 5.219 -6.460 5.066 1.00 89.88 81 ILE A CA 1
ATOM 614 C C . ILE A 1 81 ? 3.990 -6.936 4.299 1.00 89.88 81 ILE A C 1
ATOM 616 O O . ILE A 1 81 ? 3.474 -6.266 3.402 1.00 89.88 81 ILE A O 1
ATOM 620 N N . THR A 1 82 ? 3.515 -8.118 4.671 1.00 93.06 82 THR A N 1
ATOM 621 C CA . THR A 1 82 ? 2.235 -8.653 4.214 1.00 93.06 82 THR A CA 1
ATOM 622 C C . THR A 1 82 ? 1.318 -8.818 5.407 1.00 93.06 82 THR A C 1
ATOM 624 O O . THR A 1 82 ? 1.750 -9.187 6.501 1.00 93.06 82 THR A O 1
ATOM 627 N N . GLY A 1 83 ? 0.039 -8.533 5.215 1.00 96.12 83 GLY A N 1
ATOM 628 C CA . GLY A 1 83 ? -0.919 -8.610 6.306 1.00 96.12 83 GLY A CA 1
ATOM 629 C C . GLY A 1 83 ? -2.246 -7.969 5.955 1.00 96.12 83 GLY A C 1
ATOM 630 O O . GLY A 1 83 ? -2.388 -7.325 4.921 1.00 96.12 83 GLY A O 1
ATOM 631 N N . ASN A 1 84 ? -3.239 -8.188 6.811 1.00 97.88 84 ASN A N 1
ATOM 632 C CA . ASN A 1 84 ? -4.566 -7.627 6.613 1.00 97.88 84 ASN A CA 1
ATOM 633 C C . ASN A 1 84 ? -4.605 -6.173 7.122 1.00 97.88 84 ASN A C 1
ATOM 635 O O . ASN A 1 84 ? -4.354 -5.969 8.311 1.00 97.88 84 ASN A O 1
ATOM 639 N N . PRO A 1 85 ? -4.934 -5.179 6.276 1.00 97.19 85 PRO A N 1
ATOM 640 C CA . PRO A 1 85 ? -5.061 -3.786 6.684 1.00 97.19 85 PRO A CA 1
ATOM 641 C C . PRO A 1 85 ? -6.329 -3.521 7.512 1.00 97.19 85 PRO A C 1
ATOM 643 O O . PRO A 1 85 ? -6.485 -2.422 8.031 1.00 97.19 85 PRO A O 1
ATOM 646 N N . LEU A 1 86 ? -7.221 -4.513 7.648 1.00 98.00 86 LEU A N 1
ATOM 647 C CA . LEU A 1 86 ? -8.477 -4.432 8.396 1.00 98.00 86 LEU A CA 1
ATOM 648 C C . LEU A 1 86 ? -9.282 -3.177 8.044 1.00 98.00 86 LEU A C 1
ATOM 650 O O . LEU A 1 86 ? -9.633 -2.397 8.923 1.00 98.00 86 LEU A O 1
ATOM 654 N N . PHE A 1 87 ? -9.558 -2.989 6.753 1.00 97.94 87 PHE A N 1
ATOM 655 C CA . PHE A 1 87 ? -10.358 -1.858 6.295 1.00 97.94 87 PHE A CA 1
ATOM 656 C C . PHE A 1 87 ? -11.768 -1.871 6.896 1.00 97.94 87 PHE A C 1
ATOM 658 O O . PHE A 1 87 ? -12.367 -2.945 7.020 1.00 97.94 87 PHE A O 1
ATOM 665 N N . VAL A 1 88 ? -12.302 -0.690 7.216 1.00 97.19 88 VAL A N 1
ATOM 666 C CA . VAL A 1 88 ? -13.664 -0.514 7.747 1.00 97.19 88 VAL A CA 1
ATOM 667 C C . VAL A 1 88 ? -14.709 -1.077 6.781 1.00 97.19 88 VAL A C 1
ATOM 669 O O . VAL A 1 88 ? -15.517 -1.918 7.182 1.00 97.19 88 VAL A O 1
ATOM 672 N N . ASP A 1 89 ? -14.684 -0.650 5.514 1.00 96.06 89 ASP A N 1
ATOM 673 C CA . ASP A 1 89 ? -15.622 -1.111 4.486 1.00 96.06 89 ASP A CA 1
ATOM 674 C C . ASP A 1 89 ? -15.060 -0.918 3.065 1.00 96.06 89 ASP A C 1
ATOM 676 O O . ASP A 1 89 ? -15.538 -0.112 2.259 1.00 96.06 89 ASP A O 1
ATOM 680 N N . ALA A 1 90 ? -14.037 -1.710 2.732 1.00 94.12 90 ALA A N 1
ATOM 681 C CA . ALA A 1 90 ? -13.383 -1.658 1.421 1.00 94.12 90 ALA A CA 1
ATOM 682 C C . ALA A 1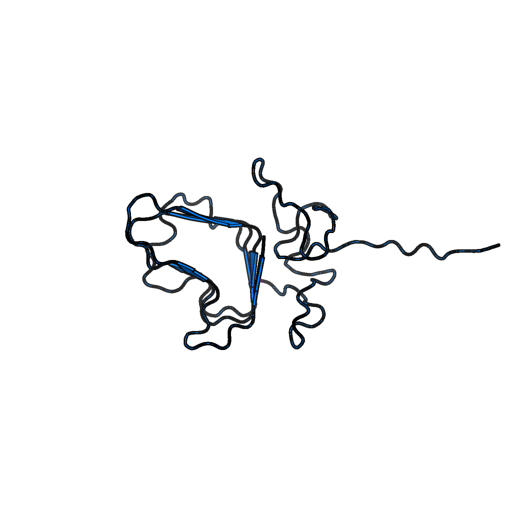 90 ? -14.354 -1.881 0.246 1.00 94.12 90 ALA A C 1
ATOM 684 O O . ALA A 1 90 ? -14.165 -1.317 -0.828 1.00 94.12 90 ALA A O 1
ATOM 685 N N . ALA A 1 91 ? -15.429 -2.656 0.442 1.00 92.00 91 ALA A N 1
ATOM 686 C CA . ALA A 1 91 ? -16.425 -2.902 -0.602 1.00 92.00 91 ALA A CA 1
ATOM 687 C C . ALA A 1 91 ? -17.192 -1.631 -1.003 1.00 92.00 91 ALA A C 1
ATOM 689 O O . ALA A 1 91 ? -17.700 -1.552 -2.123 1.00 92.00 91 ALA A O 1
ATOM 690 N N . ASN A 1 92 ? -17.258 -0.645 -0.105 1.00 94.50 92 ASN A N 1
ATOM 691 C CA . ASN A 1 92 ? -17.877 0.656 -0.337 1.00 94.50 92 ASN A CA 1
ATOM 692 C C . ASN A 1 92 ? -16.848 1.798 -0.449 1.00 94.50 92 ASN A C 1
ATOM 694 O O . ASN A 1 92 ? -17.234 2.966 -0.465 1.00 94.50 92 ASN A O 1
ATOM 698 N N . GLY A 1 93 ? -15.557 1.471 -0.585 1.00 92.50 93 GLY A N 1
ATOM 699 C CA . GLY A 1 93 ? -14.470 2.441 -0.745 1.00 92.50 93 GLY A CA 1
ATOM 700 C C . GLY A 1 93 ? -13.985 3.082 0.557 1.00 92.50 93 GLY A C 1
ATOM 701 O O . GLY A 1 93 ? -13.253 4.068 0.506 1.00 92.50 93 GLY A O 1
ATOM 702 N N . ASP A 1 94 ? -14.384 2.541 1.708 1.00 96.19 94 ASP A N 1
ATOM 703 C CA . ASP A 1 94 ? -13.906 2.977 3.015 1.00 96.19 94 ASP A CA 1
ATOM 704 C C . ASP A 1 94 ? -12.643 2.190 3.391 1.00 96.19 94 ASP A C 1
ATOM 706 O O . ASP A 1 94 ? -12.692 1.046 3.860 1.00 96.19 94 ASP A O 1
ATOM 710 N N . TYR A 1 95 ? -11.500 2.820 3.126 1.00 96.56 95 TYR A N 1
ATOM 711 C CA . TYR A 1 95 ? -10.169 2.258 3.338 1.00 96.56 95 TYR A CA 1
ATOM 712 C C . TYR A 1 95 ? -9.495 2.749 4.624 1.00 96.56 95 TYR A C 1
ATOM 714 O O . TYR A 1 95 ? -8.276 2.596 4.748 1.00 96.56 95 TYR A O 1
ATOM 722 N N . HIS A 1 96 ? -10.258 3.298 5.574 1.00 97.00 96 HIS A N 1
ATOM 723 C CA . HIS A 1 96 ? -9.734 3.528 6.919 1.00 97.00 96 HIS A CA 1
ATOM 724 C C . HIS A 1 96 ? -9.373 2.188 7.555 1.00 97.00 96 HIS A C 1
ATOM 726 O O . HIS A 1 96 ? -10.066 1.185 7.345 1.00 97.00 96 HIS A O 1
ATOM 732 N N . ILE A 1 97 ? -8.284 2.149 8.311 1.00 97.56 97 ILE A N 1
ATOM 733 C CA . ILE A 1 97 ? -7.804 0.947 8.983 1.00 97.56 97 ILE A CA 1
ATOM 734 C C . ILE A 1 97 ? -8.434 0.827 10.374 1.00 97.56 97 ILE A C 1
ATOM 736 O O . ILE A 1 97 ? -8.703 1.807 11.061 1.00 97.56 97 ILE A O 1
ATOM 740 N N . LEU A 1 98 ? -8.677 -0.404 10.817 1.00 96.50 98 LEU A N 1
ATOM 741 C CA . LEU A 1 98 ? -9.176 -0.687 12.163 1.00 96.50 98 LEU A CA 1
ATOM 742 C C . LEU A 1 98 ? -8.038 -1.043 13.136 1.00 96.50 98 LEU A C 1
ATOM 744 O O . LEU A 1 98 ? -6.983 -1.527 12.713 1.00 96.50 98 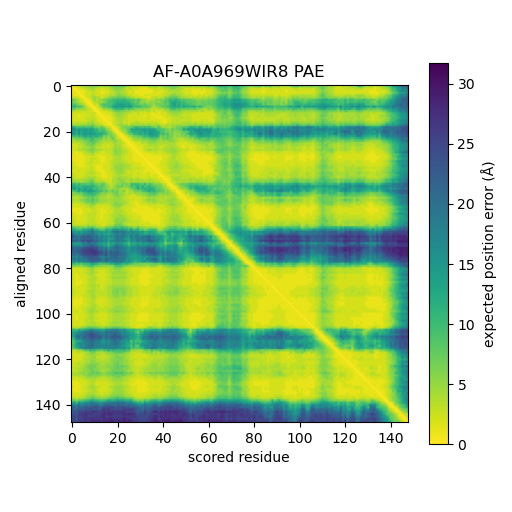LEU A O 1
ATOM 748 N N . PRO A 1 99 ? -8.260 -0.912 14.462 1.00 95.31 99 PRO A N 1
ATOM 749 C CA . PRO A 1 99 ? -7.323 -1.411 15.465 1.00 95.31 99 PRO A CA 1
ATOM 750 C C . PRO A 1 99 ? -6.978 -2.892 15.263 1.00 95.31 99 PRO A C 1
ATOM 752 O O . PRO A 1 99 ? -7.857 -3.734 15.065 1.00 95.31 99 PRO A O 1
ATOM 755 N N . GLY A 1 100 ? -5.690 -3.216 15.367 1.00 94.75 100 GLY A N 1
ATOM 756 C CA . GLY A 1 100 ? -5.129 -4.536 15.080 1.00 94.75 100 GLY A CA 1
ATOM 757 C C . GLY A 1 100 ? -4.726 -4.737 13.617 1.00 94.75 100 GLY A C 1
ATOM 758 O O . GLY A 1 100 ? -4.341 -5.850 13.250 1.00 94.75 100 GLY A O 1
ATOM 759 N N . SER A 1 101 ? -4.838 -3.698 12.783 1.00 97.62 101 SER A N 1
ATOM 760 C CA . SER A 1 101 ? -4.400 -3.720 11.390 1.00 97.62 101 SER A CA 1
ATOM 761 C C . SER A 1 101 ? -2.911 -4.035 11.286 1.00 97.62 101 SER A C 1
ATOM 763 O O . SER A 1 101 ? -2.108 -3.567 12.086 1.00 97.62 101 SER A O 1
ATOM 765 N N . ALA A 1 102 ? -2.515 -4.775 10.250 1.00 97.31 102 ALA A N 1
ATOM 766 C CA . ALA A 1 102 ? -1.101 -4.960 9.931 1.00 97.31 102 ALA A CA 1
ATOM 767 C C . ALA A 1 102 ? -0.401 -3.648 9.525 1.00 97.31 102 ALA A C 1
ATOM 769 O O . ALA A 1 102 ? 0.824 -3.593 9.539 1.00 97.31 102 ALA A O 1
ATOM 770 N N . ALA A 1 103 ? -1.165 -2.619 9.145 1.00 95.69 103 ALA A N 1
ATOM 771 C CA . ALA A 1 103 ? -0.650 -1.285 8.855 1.00 95.69 103 ALA A CA 1
ATOM 772 C C . ALA A 1 103 ? -0.331 -0.472 10.117 1.00 95.69 103 ALA A C 1
ATOM 774 O O . ALA A 1 103 ? 0.442 0.480 10.023 1.00 95.69 103 ALA A O 1
ATOM 775 N N . GLN A 1 104 ? -0.926 -0.842 11.255 1.00 95.25 104 GLN A N 1
ATOM 776 C CA . GLN A 1 104 ? -0.863 -0.083 12.498 1.00 95.25 104 GLN A CA 1
ATOM 777 C C . GLN A 1 104 ? 0.571 -0.026 13.039 1.00 95.25 104 GLN A C 1
ATOM 779 O O . GLN A 1 104 ? 1.186 -1.074 13.245 1.00 95.25 104 GLN A O 1
ATOM 784 N N . ASP A 1 105 ? 1.086 1.179 13.284 1.00 92.00 105 ASP A N 1
ATOM 785 C CA . ASP A 1 105 ? 2.427 1.459 13.807 1.00 92.00 105 ASP A CA 1
ATOM 786 C C . ASP A 1 105 ? 3.554 0.742 13.024 1.00 92.00 105 ASP A C 1
ATOM 788 O O . ASP A 1 105 ? 4.608 0.408 13.573 1.00 92.00 105 ASP A O 1
ATOM 792 N N . ALA A 1 106 ? 3.329 0.447 11.738 1.00 91.00 106 ALA A N 1
ATOM 793 C CA . ALA A 1 106 ? 4.244 -0.335 10.901 1.00 91.00 106 ALA A CA 1
ATOM 794 C C . ALA A 1 106 ? 5.092 0.523 9.942 1.00 91.00 106 ALA A C 1
ATOM 796 O O . ALA A 1 106 ? 5.924 -0.002 9.194 1.00 91.00 106 ALA A O 1
ATOM 797 N N . GLY A 1 107 ? 4.867 1.836 9.934 1.00 85.62 107 GLY A N 1
ATOM 798 C CA . GLY A 1 107 ? 5.632 2.814 9.174 1.00 85.62 107 GLY A CA 1
ATOM 799 C C . GLY A 1 107 ? 6.944 3.217 9.853 1.00 85.62 107 GLY A C 1
ATOM 800 O O . GLY A 1 107 ? 7.453 2.551 10.749 1.00 85.62 107 GLY A O 1
ATOM 801 N N . ASN A 1 108 ? 7.521 4.333 9.403 1.00 74.75 108 ASN A N 1
ATOM 802 C CA . ASN A 1 108 ? 8.716 4.940 10.002 1.00 74.75 108 ASN A CA 1
ATOM 803 C C . ASN A 1 108 ? 8.721 6.452 9.762 1.00 74.75 108 ASN A C 1
ATOM 805 O O . ASN A 1 108 ? 8.479 6.914 8.639 1.00 74.75 108 ASN A O 1
ATOM 809 N N . GLY A 1 109 ? 9.070 7.207 10.803 1.00 63.75 109 GLY A N 1
ATOM 810 C CA . GLY A 1 109 ? 9.366 8.638 10.756 1.00 63.75 109 GLY A CA 1
ATOM 811 C C . GLY A 1 109 ? 10.752 8.999 10.214 1.00 63.75 109 GLY A C 1
ATOM 812 O O . GLY A 1 109 ? 11.485 9.747 10.863 1.00 63.75 109 GLY A O 1
ATOM 813 N N . GLU A 1 110 ? 11.132 8.504 9.030 1.00 57.84 110 GLU A N 1
ATOM 814 C CA . GLU A 1 110 ? 12.414 8.874 8.420 1.00 57.84 110 GLU A CA 1
ATOM 815 C C . GLU A 1 110 ? 12.491 10.395 8.186 1.00 57.84 110 GLU A C 1
ATOM 817 O O . GLU A 1 110 ? 11.632 11.007 7.540 1.00 57.84 110 GLU A O 1
ATOM 822 N N . ALA A 1 111 ? 13.553 11.014 8.709 1.00 41.94 111 ALA A N 1
ATOM 823 C CA . ALA A 1 111 ? 13.788 12.449 8.615 1.00 41.94 111 ALA A CA 1
ATOM 824 C C . ALA A 1 111 ? 13.888 12.896 7.145 1.00 41.94 111 ALA A C 1
ATOM 826 O O . ALA A 1 111 ? 14.825 12.534 6.437 1.00 41.94 111 ALA A O 1
ATOM 827 N N . GLY A 1 112 ? 12.928 13.707 6.697 1.00 50.34 112 GLY A N 1
ATOM 828 C CA . GLY A 1 112 ? 12.864 14.239 5.329 1.00 50.34 112 GLY A CA 1
ATOM 829 C C . GLY A 1 112 ? 11.528 13.986 4.635 1.00 50.34 112 GLY A C 1
ATOM 830 O O . GLY A 1 112 ? 11.158 14.758 3.754 1.00 50.34 112 GLY A O 1
ATOM 831 N N . TYR A 1 113 ? 10.761 12.991 5.088 1.00 57.81 113 TYR A N 1
ATOM 832 C CA . TYR A 1 113 ? 9.380 12.797 4.659 1.00 57.81 113 TYR A CA 1
ATOM 833 C C . TYR A 1 113 ? 8.429 13.374 5.707 1.00 57.81 113 TYR A C 1
ATOM 835 O O . TYR A 1 113 ? 7.987 12.693 6.625 1.00 57.81 113 TYR A O 1
ATOM 843 N N . THR A 1 114 ? 8.104 14.661 5.590 1.00 57.50 114 THR A N 1
ATOM 844 C CA . THR A 1 114 ? 6.947 15.213 6.304 1.00 57.50 114 THR A CA 1
ATOM 845 C C . THR A 1 114 ? 5.683 14.667 5.656 1.00 57.50 114 THR A C 1
ATOM 847 O O . THR A 1 114 ? 5.220 15.192 4.640 1.00 57.50 114 THR A O 1
ATOM 850 N N . TYR A 1 115 ? 5.130 13.604 6.230 1.00 65.38 115 TYR A N 1
ATOM 851 C CA . TYR A 1 115 ? 3.787 13.142 5.912 1.00 65.38 115 TYR A CA 1
ATOM 852 C C . TYR A 1 115 ? 2.794 14.140 6.535 1.00 65.38 115 TYR A C 1
ATOM 854 O O . TYR A 1 115 ? 2.352 13.993 7.667 1.00 65.38 115 TYR A O 1
ATOM 862 N N . SER A 1 116 ? 2.550 15.228 5.793 1.00 68.56 116 SER A N 1
ATOM 863 C CA . SER A 1 116 ? 1.407 16.155 5.924 1.00 68.56 116 SER A CA 1
ATOM 864 C C . SER A 1 116 ? 0.107 15.357 6.096 1.00 68.56 116 SER A C 1
ATOM 866 O O . SER A 1 116 ? 0.116 14.226 5.625 1.00 68.56 116 SER A O 1
ATOM 868 N N . PRO A 1 117 ? -0.942 15.881 6.767 1.00 82.06 117 PRO A N 1
ATOM 869 C CA . PRO A 1 117 ? -1.990 15.072 7.393 1.00 82.06 117 PRO A CA 1
ATOM 870 C C . PRO A 1 117 ? -2.582 13.986 6.502 1.00 82.06 117 PRO A C 1
ATOM 872 O O . PRO A 1 117 ? -2.518 14.076 5.274 1.00 82.06 117 PRO A O 1
ATOM 8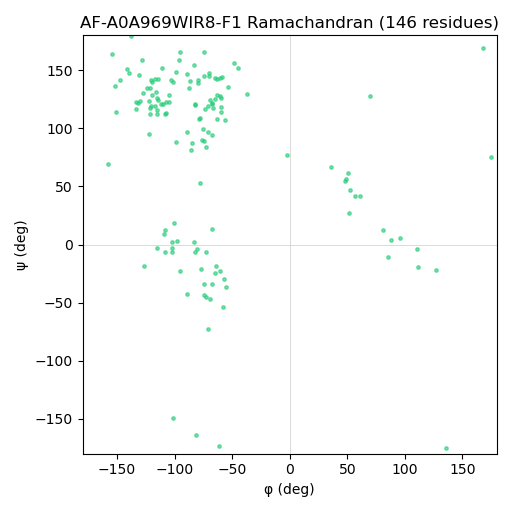75 N N . ASP A 1 118 ? -3.125 12.967 7.155 1.00 89.88 118 ASP A N 1
ATOM 876 C CA . ASP A 1 118 ? -3.747 11.835 6.481 1.00 89.88 118 ASP A CA 1
ATOM 877 C C . ASP A 1 118 ? -4.950 12.247 5.610 1.00 89.88 118 ASP A C 1
ATOM 879 O O . ASP A 1 118 ? -5.232 13.430 5.382 1.00 89.88 118 ASP A O 1
ATOM 883 N N . VAL A 1 119 ? -5.651 11.250 5.075 1.00 91.69 119 VAL A N 1
ATOM 884 C CA . VAL A 1 119 ? -6.779 11.475 4.169 1.00 91.69 119 VAL A CA 1
ATOM 885 C C . VAL A 1 119 ? -7.930 12.284 4.797 1.00 91.69 119 VAL A C 1
ATOM 887 O O . VAL A 1 119 ? -8.642 12.965 4.053 1.00 91.69 119 VAL A O 1
ATOM 890 N N . ASP A 1 120 ? -8.045 12.313 6.128 1.00 92.94 120 ASP A N 1
ATOM 891 C CA . ASP A 1 120 ? -9.095 13.017 6.881 1.00 92.94 120 ASP A CA 1
ATOM 892 C C . ASP A 1 120 ? -8.635 14.342 7.495 1.00 92.94 120 ASP A C 1
ATOM 894 O O . ASP A 1 120 ? -9.447 15.139 7.980 1.00 92.94 120 ASP A O 1
ATOM 898 N N . GLY A 1 121 ? -7.340 14.642 7.403 1.00 90.75 121 GLY A N 1
ATOM 899 C CA . GLY A 1 121 ? -6.754 15.845 7.979 1.00 90.75 121 GLY A CA 1
ATOM 900 C C . GLY A 1 121 ? -6.143 15.627 9.365 1.00 90.75 121 GLY A C 1
ATOM 901 O O . GLY A 1 121 ? -5.691 16.605 9.974 1.00 90.75 121 GLY A O 1
ATOM 902 N N . ASP A 1 122 ? -6.102 14.390 9.858 1.00 89.38 122 ASP A N 1
ATOM 903 C CA . ASP A 1 122 ? -5.552 14.052 11.160 1.00 89.38 122 ASP A CA 1
ATOM 904 C C . ASP A 1 122 ? -4.021 14.110 11.155 1.00 89.38 122 ASP A C 1
ATOM 906 O O . ASP A 1 122 ? -3.316 13.862 10.166 1.00 89.38 122 ASP A O 1
ATOM 910 N N . THR A 1 123 ? -3.472 14.536 12.294 1.00 88.75 123 THR A N 1
ATOM 911 C CA . THR A 1 123 ? -2.021 14.655 12.450 1.00 88.75 123 THR A CA 1
ATOM 912 C C . THR A 1 123 ? -1.383 13.279 12.506 1.00 88.75 123 THR A C 1
ATOM 914 O O . THR A 1 123 ? -1.929 12.378 13.128 1.00 88.75 123 THR A O 1
ATOM 917 N N . ARG A 1 124 ? -0.182 13.145 11.947 1.00 88.62 124 ARG A N 1
ATOM 918 C CA . ARG A 1 124 ? 0.572 11.891 11.947 1.00 88.62 124 ARG A CA 1
ATOM 919 C C . ARG A 1 124 ? 1.921 12.075 12.667 1.00 88.62 124 ARG A C 1
ATOM 921 O O . ARG A 1 124 ? 2.551 13.118 12.456 1.00 88.62 124 ARG A O 1
ATOM 928 N N . PRO A 1 125 ? 2.392 11.110 13.478 1.00 89.94 125 PRO A N 1
ATOM 929 C CA . PRO A 1 125 ? 1.691 9.887 13.868 1.00 89.94 125 PRO A CA 1
ATOM 930 C C . PRO A 1 125 ? 0.716 10.098 15.044 1.00 89.94 125 PRO A C 1
ATOM 932 O O . PRO A 1 125 ? 0.923 11.001 15.860 1.00 89.94 125 PRO A O 1
ATOM 935 N N . GLN A 1 126 ? -0.322 9.261 15.155 1.00 87.31 126 GLN A N 1
ATOM 936 C CA . GLN A 1 126 ? -1.209 9.201 16.342 1.00 87.31 126 GLN A CA 1
ATOM 937 C C . GLN A 1 126 ? -0.787 8.118 17.348 1.00 87.31 126 GLN A C 1
ATOM 939 O O . GLN A 1 126 ? -1.147 8.191 18.527 1.00 87.31 126 GLN A O 1
ATOM 944 N N . GLY A 1 127 ? -0.045 7.110 16.883 1.00 86.75 127 GLY A N 1
ATOM 945 C CA . GLY A 1 127 ? 0.438 5.978 17.666 1.00 86.75 127 GLY A CA 1
ATOM 946 C C . GLY A 1 127 ? 1.904 6.093 18.086 1.00 86.75 127 GLY A C 1
ATOM 947 O O . GLY A 1 127 ? 2.429 7.178 18.348 1.00 86.75 127 GLY A O 1
ATOM 948 N N . ALA A 1 128 ? 2.555 4.937 18.206 1.00 88.25 128 ALA A N 1
ATOM 949 C CA . ALA A 1 128 ? 3.985 4.846 18.476 1.00 88.25 128 ALA A CA 1
ATOM 950 C C . ALA A 1 128 ? 4.818 5.188 17.232 1.00 88.25 128 ALA A C 1
ATOM 952 O O . ALA A 1 128 ? 5.889 5.780 17.363 1.00 88.25 128 ALA A O 1
ATOM 953 N N . GLU A 1 129 ? 4.314 4.833 16.051 1.00 88.94 129 GLU A N 1
ATOM 954 C CA . GLU A 1 129 ? 4.903 5.111 14.742 1.00 88.94 129 GLU A CA 1
ATOM 955 C C . GLU A 1 129 ? 3.797 5.546 13.766 1.00 88.94 129 GLU A C 1
ATOM 957 O O . GLU A 1 129 ? 2.632 5.638 14.138 1.00 88.94 129 GLU A O 1
ATOM 962 N N . TYR A 1 130 ? 4.164 5.853 12.520 1.00 90.69 130 TYR A N 1
ATOM 963 C CA . TYR A 1 130 ? 3.182 6.101 11.460 1.00 90.69 130 TYR A CA 1
ATOM 964 C C . TYR A 1 130 ? 2.476 4.806 11.069 1.00 90.69 130 TYR A C 1
ATOM 966 O O . TYR A 1 130 ? 3.116 3.753 10.987 1.00 90.69 130 TYR A O 1
ATOM 974 N N . ASP A 1 131 ? 1.211 4.903 10.683 1.00 93.75 131 ASP A N 1
ATOM 975 C CA . ASP A 1 131 ? 0.526 3.795 10.029 1.00 93.75 131 ASP A CA 1
ATOM 976 C C . ASP A 1 131 ? 0.907 3.715 8.544 1.00 93.75 131 ASP A C 1
ATOM 978 O O . ASP A 1 131 ? 1.072 4.721 7.845 1.00 93.75 131 ASP A O 1
ATOM 982 N N . ILE A 1 132 ? 1.063 2.506 8.004 1.00 93.69 132 ILE A N 1
ATOM 983 C CA . ILE A 1 132 ? 1.266 2.352 6.558 1.00 93.69 132 ILE A CA 1
ATOM 984 C C . ILE A 1 132 ? -0.068 2.606 5.862 1.00 93.69 132 ILE A C 1
ATOM 986 O O . ILE A 1 132 ? -0.979 1.807 6.003 1.00 93.69 132 ILE A O 1
ATOM 990 N N . GLY A 1 133 ? -0.168 3.638 5.025 1.00 93.12 133 GLY A N 1
ATOM 991 C CA . GLY A 1 133 ? -1.364 3.864 4.211 1.00 93.12 133 GLY A CA 1
ATOM 992 C C . GLY A 1 133 ? -1.848 5.305 4.180 1.00 93.12 133 GLY A C 1
ATOM 993 O O . GLY A 1 133 ? -1.190 6.221 4.682 1.00 93.12 133 GLY A O 1
ATOM 994 N N . ALA A 1 134 ? -2.990 5.505 3.520 1.00 93.50 134 ALA A N 1
ATOM 995 C CA . ALA A 1 134 ? -3.640 6.811 3.428 1.00 93.50 134 ALA A CA 1
ATOM 996 C C . ALA A 1 134 ? -4.189 7.314 4.773 1.00 93.50 134 ALA A C 1
ATOM 998 O O . ALA A 1 134 ? -4.136 8.516 5.001 1.00 93.50 134 ALA A O 1
ATOM 999 N N . ASP A 1 135 ? -4.665 6.398 5.614 1.00 95.44 135 ASP A N 1
ATOM 1000 C CA . ASP A 1 135 ? -5.312 6.648 6.905 1.00 95.44 135 ASP A CA 1
ATOM 1001 C C . ASP A 1 135 ? -4.330 6.474 8.075 1.00 95.44 135 ASP A C 1
ATOM 1003 O O . ASP A 1 135 ? -3.403 5.659 7.985 1.00 95.44 135 ASP A O 1
ATOM 1007 N N . GLU A 1 136 ? -4.531 7.242 9.146 1.00 93.88 136 GLU A N 1
ATOM 1008 C CA . GLU A 1 136 ? -3.834 7.113 10.424 1.00 93.88 136 GLU A CA 1
ATOM 1009 C C . GLU A 1 136 ? -4.859 6.847 11.538 1.00 93.88 136 GLU A C 1
ATOM 1011 O O . GLU A 1 136 ? -5.730 7.660 11.838 1.00 93.88 136 GLU A O 1
ATOM 1016 N N . LEU A 1 137 ? -4.740 5.707 12.210 1.00 93.81 137 LEU A N 1
ATOM 1017 C CA . LEU A 1 137 ? -5.673 5.259 13.228 1.00 93.81 137 LEU A CA 1
ATOM 1018 C C . LEU A 1 137 ? -5.690 6.214 14.431 1.00 93.81 137 LEU A C 1
ATOM 1020 O O . LEU A 1 137 ? -4.797 6.219 15.284 1.00 93.81 137 LEU A O 1
ATOM 1024 N N . VAL A 1 138 ? -6.777 6.974 14.563 1.00 90.56 138 VAL A N 1
ATOM 1025 C CA . VAL A 1 138 ? -6.987 7.879 15.698 1.00 90.56 138 VAL A CA 1
ATOM 1026 C C . VAL A 1 138 ? -7.542 7.134 16.918 1.00 90.56 138 VAL A C 1
ATOM 1028 O O . VAL A 1 138 ? -8.657 6.604 16.923 1.00 90.56 138 VAL A O 1
ATOM 1031 N N . TYR A 1 139 ? -6.804 7.170 18.030 1.00 80.88 139 TYR A N 1
ATOM 1032 C CA . TYR A 1 139 ? -7.250 6.613 19.312 1.00 80.88 139 TYR A CA 1
ATOM 1033 C C . TYR A 1 139 ? -8.116 7.614 20.091 1.00 80.88 139 TYR A C 1
ATOM 1035 O O . TYR A 1 139 ? -7.638 8.358 20.951 1.00 80.88 139 TYR A O 1
ATOM 1043 N N . ALA A 1 140 ? -9.426 7.618 19.846 1.00 70.19 140 ALA A N 1
ATOM 1044 C CA . ALA A 1 140 ? -10.356 8.408 20.650 1.00 70.19 140 ALA A CA 1
ATOM 1045 C C . ALA A 1 140 ? -10.676 7.713 21.992 1.00 70.19 140 ALA A C 1
ATOM 1047 O O . ALA A 1 140 ? -11.424 6.736 22.061 1.00 70.19 140 ALA A O 1
ATOM 1048 N N . LEU A 1 141 ? -10.155 8.250 23.100 1.00 62.88 141 LEU A N 1
ATOM 1049 C CA . LEU A 1 141 ? -10.612 7.899 24.448 1.00 62.88 141 LEU A CA 1
ATOM 1050 C C . LEU A 1 141 ? -11.961 8.575 24.728 1.00 62.88 141 LEU A C 1
ATOM 1052 O O . LEU A 1 141 ? -12.025 9.738 25.128 1.00 62.88 141 LEU A O 1
ATOM 1056 N N . TYR A 1 142 ? -13.053 7.827 24.580 1.00 56.44 142 TYR A N 1
ATOM 1057 C CA . TYR A 1 142 ? -14.355 8.254 25.088 1.00 56.44 142 TYR A CA 1
ATOM 1058 C C . TYR A 1 142 ? -14.385 8.105 26.611 1.00 56.44 142 TYR A C 1
ATOM 1060 O O . TYR A 1 142 ? -14.787 7.075 27.154 1.00 56.44 142 TYR A O 1
ATOM 1068 N N . LEU A 1 143 ? -13.964 9.151 27.325 1.00 71.88 143 LEU A N 1
ATOM 1069 C CA . LEU A 1 143 ? -14.319 9.274 28.735 1.00 71.88 143 LEU A CA 1
ATOM 1070 C C . LEU A 1 143 ? -15.848 9.398 28.824 1.00 71.88 143 LEU A C 1
ATOM 1072 O O . LEU A 1 143 ? -16.416 10.256 28.140 1.00 71.88 143 LEU A O 1
ATOM 1076 N N . PRO A 1 144 ? -16.545 8.589 29.647 1.00 66.75 144 PRO A N 1
ATOM 1077 C CA . PRO A 1 144 ? -17.960 8.812 29.877 1.00 66.75 144 PRO A CA 1
ATOM 1078 C C . PRO A 1 144 ? -18.123 10.209 30.471 1.00 66.75 144 PRO A C 1
ATOM 1080 O O . PRO A 1 144 ? -17.596 10.516 31.543 1.00 66.75 144 PRO A O 1
ATOM 1083 N N . LEU A 1 145 ? -18.846 11.066 29.755 1.00 64.06 145 LEU A N 1
ATOM 1084 C CA . LEU A 1 145 ? -19.216 12.378 30.248 1.00 64.06 145 LEU A CA 1
ATOM 1085 C C . LEU A 1 145 ? -20.194 12.184 31.413 1.00 64.06 145 LEU A C 1
ATOM 1087 O O . LEU A 1 145 ? -21.399 12.043 31.214 1.00 64.06 145 LEU A O 1
ATOM 1091 N N . ILE A 1 146 ? -19.680 12.167 32.644 1.00 67.06 146 ILE A N 1
ATOM 1092 C CA . ILE A 1 146 ? -20.521 12.326 33.830 1.00 67.06 146 ILE A CA 1
ATOM 1093 C C . ILE A 1 146 ? -20.861 13.812 33.919 1.00 67.06 146 ILE A C 1
ATOM 1095 O O . ILE A 1 146 ? -20.134 14.600 34.526 1.00 67.06 146 ILE A O 1
ATOM 1099 N N . VAL A 1 147 ? -21.963 14.201 33.281 1.00 66.38 147 VAL A N 1
ATOM 1100 C CA . VAL A 1 147 ? -22.613 15.477 33.585 1.00 66.38 147 VAL A CA 1
ATOM 1101 C C . VAL A 1 147 ? -23.244 15.319 34.969 1.00 66.38 147 VAL A C 1
ATOM 1103 O O . VAL A 1 147 ? -24.037 14.401 35.181 1.00 66.38 147 VAL A O 1
ATOM 1106 N N . LYS A 1 148 ? -22.820 16.149 35.926 1.00 60.50 148 LYS A N 1
ATOM 1107 C CA . LYS A 1 148 ? -23.458 16.250 37.246 1.00 60.50 148 LYS A CA 1
ATOM 1108 C C . LYS A 1 148 ? -24.762 17.027 37.163 1.00 60.50 148 LYS A C 1
ATOM 1110 O O . LYS A 1 148 ? -24.798 18.000 36.379 1.00 60.50 148 LYS A O 1
#

Sequence (148 aa):
HNTLADDTQSQNTALYYDGTSAGDELFIGNTIFANHVNGIRNNNFTGMAHARHLLFYNVTNEQAAGSTAFPGAPSDTTTWITGNPLFVDAANGDYHILPGSAAQDAGNGEAGYTYSPDVDGDTRPQGAEYDIGADELVYALYLPLIVK

Foldseek 3Di:
DAEQEDDPDVQQEREEADDDDAADEAEAFLYEYYQGQEDYEYQYPRYAYAHAQYEYENYNHPYDPNDPPRPDDPPRPPLYYYFAQCFPCVVVPRRAGDPPGPQAQSGAPPPPDPPQDAPVRDDPAQDPHAGRHRYHDHDDDPDPPPDD

Radius of gyration: 16.99 Å; Cα contacts (8 Å, |Δi|>4): 332; chains: 1; bounding box: 44×28×58 Å

pLDDT: mean 79.68, std 15.98, range [38.03, 98.0]

Secondary structure (DSSP, 8-state):
-EEEE---STT-EEEEE---STT-EEEEEEEEEES-SEEEEE--SSSEEEEEEEEEES-SEEE-BTB----S-TTSGGG-EE----EEEGGGTEEEEPTT-TTTT-S---TT------TTS--S-SSSSPPSSS--------------

Mean predicted aligned error: 7.94 Å

Solven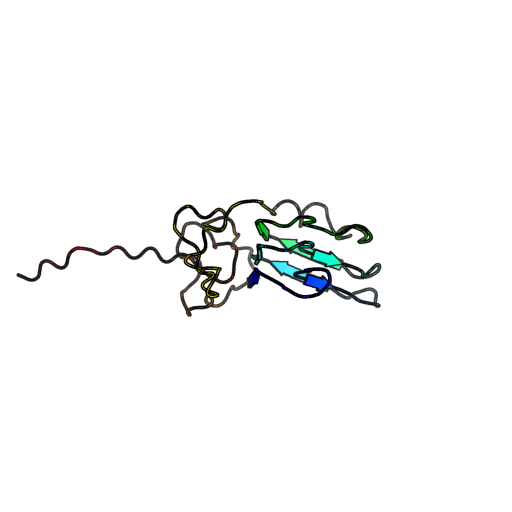t-accessible surface area (backbone atoms only — not comparable to full-atom values): 8469 Å² total; per-residue (Å²): 94,33,65,43,62,66,52,85,54,93,76,18,57,67,40,80,44,78,53,94,46,77,77,48,72,47,84,44,46,21,27,29,34,31,52,20,49,20,29,36,36,44,66,26,86,53,33,37,44,43,45,33,23,32,37,39,25,71,39,77,25,62,64,43,89,82,35,69,64,57,71,60,63,93,74,36,70,76,47,56,47,73,44,58,47,46,47,74,37,58,94,79,71,36,66,46,53,39,94,89,18,56,25,56,52,49,30,71,84,56,92,85,65,82,66,66,50,36,82,86,63,49,71,67,57,69,62,95,30,28,33,28,18,33,40,63,67,74,82,79,80,81,70,82,82,79,78,127